Protein AF-A0A5S3QLR2-F1 (afdb_monomer_lite)

Foldseek 3Di:
DVVVVVVVVVVVVVVVVVVVVVCVVPVPPPVDPPDPCNLLVVLLSLLVVLLVCVVVVHQCVVSLVVLVVCLVVCPSPDPVSNVSSVVLNVLSVCVNVVVDDSVRSNVVSVVSNVVSVVVVVVVCVVVVVVVVVVPPDPDDDD

Structure (mmCIF, N/CA/C/O backbone):
data_AF-A0A5S3QLR2-F1
#
_entry.id   AF-A0A5S3QLR2-F1
#
loop_
_atom_site.group_PDB
_atom_site.id
_atom_site.type_symbol
_atom_site.label_atom_id
_atom_site.label_alt_id
_atom_site.label_comp_id
_atom_site.label_asym_id
_atom_site.label_entity_id
_atom_site.label_seq_id
_atom_site.pdbx_PDB_ins_code
_atom_site.Cartn_x
_atom_site.Cartn_y
_atom_site.Cartn_z
_atom_site.occupancy
_atom_site.B_iso_or_equiv
_atom_site.auth_seq_id
_atom_site.auth_comp_id
_atom_site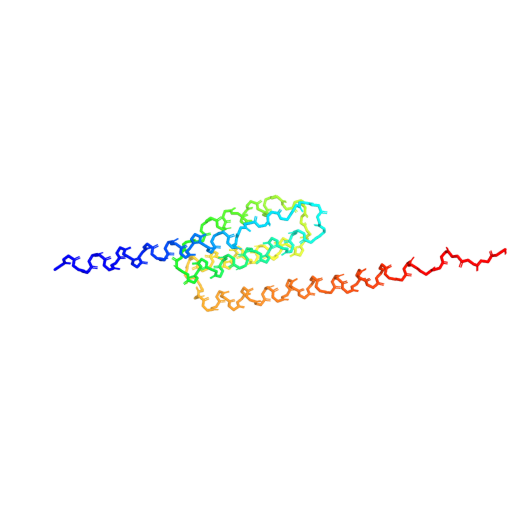.auth_asym_id
_atom_site.auth_atom_id
_atom_site.pdbx_PDB_model_num
ATOM 1 N N . MET A 1 1 ? -29.545 -16.093 28.959 1.00 50.66 1 MET A N 1
ATOM 2 C CA . MET A 1 1 ? -28.225 -15.445 28.773 1.00 50.66 1 MET A CA 1
ATOM 3 C C . MET A 1 1 ? -27.197 -16.318 28.044 1.00 50.66 1 MET A C 1
ATOM 5 O O . MET A 1 1 ? -26.529 -15.785 27.174 1.00 50.66 1 MET A O 1
ATOM 9 N N . LEU A 1 2 ? -27.106 -17.638 28.284 1.00 47.84 2 LEU A N 1
ATOM 10 C CA . LEU A 1 2 ? -26.111 -18.512 27.620 1.00 47.84 2 LEU A CA 1
ATOM 11 C C . LEU A 1 2 ? -26.167 -18.552 26.075 1.00 47.84 2 LEU A C 1
ATOM 13 O O . LEU A 1 2 ? -25.127 -18.635 25.433 1.00 47.84 2 LEU A O 1
ATOM 17 N N . LYS A 1 3 ? -27.359 -18.467 25.462 1.00 47.03 3 LYS A N 1
ATOM 18 C CA . LYS A 1 3 ? -27.514 -18.563 23.994 1.00 47.03 3 LYS A CA 1
ATOM 19 C C . LYS A 1 3 ? -26.812 -17.434 23.220 1.00 47.03 3 LYS A C 1
ATOM 21 O O . LYS A 1 3 ? -26.350 -17.672 22.115 1.00 47.03 3 LYS A O 1
ATOM 26 N N . GLY A 1 4 ? -26.698 -16.235 23.800 1.00 47.72 4 GLY A N 1
ATOM 27 C CA . GLY A 1 4 ? -26.044 -15.094 23.141 1.00 47.72 4 GLY A CA 1
ATOM 28 C C . GLY A 1 4 ? -24.520 -15.219 23.095 1.00 47.72 4 GLY A C 1
ATOM 29 O O . GLY A 1 4 ? -23.901 -14.873 22.095 1.00 47.72 4 GLY A O 1
ATOM 30 N N . ILE A 1 5 ? -23.923 -15.788 24.145 1.00 56.22 5 ILE A N 1
ATOM 31 C CA . ILE A 1 5 ? -22.470 -15.987 24.245 1.00 56.22 5 ILE A CA 1
ATOM 32 C C . ILE A 1 5 ? -22.009 -17.035 23.225 1.00 56.22 5 ILE A C 1
ATOM 34 O O . ILE A 1 5 ? -21.009 -16.838 22.541 1.00 56.22 5 ILE A O 1
ATOM 38 N N . VAL A 1 6 ? -22.783 -18.112 23.058 1.00 57.34 6 VAL A N 1
ATOM 39 C CA . VAL A 1 6 ? -22.492 -19.167 22.076 1.00 57.34 6 VAL A CA 1
ATOM 40 C C . VAL A 1 6 ? -22.540 -18.628 20.642 1.00 57.34 6 VAL A C 1
ATOM 42 O O . VAL A 1 6 ? -21.657 -18.955 19.855 1.00 57.34 6 VAL A O 1
ATOM 45 N N . SER A 1 7 ? -23.492 -17.747 20.312 1.00 55.50 7 SER A N 1
ATOM 46 C CA . SER A 1 7 ? -23.567 -17.121 18.981 1.00 55.50 7 SER A CA 1
ATOM 47 C C . SER A 1 7 ? -22.402 -16.172 18.688 1.00 55.50 7 SER A C 1
ATOM 49 O O . SER A 1 7 ? -21.911 -16.157 17.562 1.00 55.50 7 SER A O 1
ATOM 51 N N . ILE A 1 8 ? -21.926 -15.413 19.681 1.00 58.22 8 ILE A N 1
ATOM 52 C CA . ILE A 1 8 ? -20.769 -14.515 19.517 1.00 58.22 8 ILE A CA 1
ATOM 53 C C . ILE A 1 8 ? -19.489 -15.328 19.308 1.00 58.22 8 ILE A C 1
ATOM 55 O O . ILE A 1 8 ? -18.714 -15.026 18.404 1.00 58.22 8 ILE A O 1
ATOM 59 N N . ILE A 1 9 ? -19.292 -16.393 20.092 1.00 56.19 9 ILE A N 1
ATOM 60 C CA . ILE A 1 9 ? -18.133 -17.285 19.953 1.00 56.19 9 ILE A CA 1
ATOM 61 C C . ILE A 1 9 ? -18.162 -17.989 18.593 1.00 56.19 9 ILE A C 1
ATOM 63 O O . ILE A 1 9 ? -17.141 -18.029 17.912 1.00 56.19 9 ILE A O 1
ATOM 67 N N . LEU A 1 10 ? -19.327 -18.483 18.158 1.00 53.81 10 LEU A N 1
ATOM 68 C CA . LEU A 1 10 ? -19.488 -19.086 16.833 1.00 53.81 10 LEU A CA 1
ATOM 69 C C . LEU A 1 10 ? -19.149 -18.096 15.720 1.00 53.81 10 LEU A C 1
ATOM 71 O O . LEU A 1 10 ? -18.353 -18.455 14.859 1.00 53.81 10 LEU A O 1
ATOM 75 N N . PHE A 1 11 ? -19.658 -16.859 15.781 1.00 56.81 11 PHE A N 1
ATOM 76 C CA . PHE A 1 11 ? -19.359 -15.811 14.801 1.00 56.81 11 PHE A CA 1
ATOM 77 C C . PHE A 1 11 ? -17.857 -15.493 14.733 1.00 56.81 11 PHE A C 1
ATOM 79 O O . PHE A 1 11 ? -17.289 -15.400 13.640 1.00 56.81 11 PHE A O 1
ATOM 86 N N . TYR A 1 12 ? -17.200 -15.404 15.894 1.00 52.53 12 TYR A N 1
ATOM 87 C CA . TYR A 1 12 ? -15.759 -15.165 16.000 1.00 52.53 12 TYR A CA 1
ATOM 88 C C . TYR A 1 12 ? -14.946 -16.334 15.433 1.00 52.53 12 TYR A C 1
ATOM 90 O O . TYR A 1 12 ? -13.973 -16.125 14.709 1.00 52.53 12 TYR A O 1
ATOM 98 N N . CYS A 1 13 ? -15.367 -17.573 15.703 1.00 48.22 13 CYS A N 1
ATOM 99 C CA . CYS A 1 13 ? -14.726 -18.773 15.177 1.00 48.22 13 CYS A CA 1
ATOM 100 C C . CYS A 1 13 ? -14.897 -18.912 13.659 1.00 48.22 13 CYS A C 1
ATOM 102 O O . CYS A 1 13 ? -13.925 -19.266 12.992 1.00 48.22 13 CYS A O 1
ATOM 104 N N . THR A 1 14 ? -16.073 -18.611 13.092 1.00 56.09 14 THR A N 1
ATOM 105 C CA . THR A 1 14 ? -16.269 -18.582 11.628 1.00 56.09 14 THR A CA 1
ATOM 106 C C . THR A 1 14 ? -15.431 -17.495 10.973 1.00 56.09 14 THR A C 1
ATOM 108 O O . THR A 1 14 ? -14.728 -17.789 10.010 1.00 56.09 14 THR A O 1
ATOM 111 N N . SER A 1 15 ? -15.402 -16.294 11.555 1.00 56.34 15 SER A N 1
ATOM 112 C CA . SER A 1 15 ? -14.584 -15.181 11.057 1.00 56.34 15 SER A CA 1
ATOM 113 C C . SER A 1 15 ? -13.092 -15.526 11.088 1.00 56.34 15 SER A C 1
ATOM 115 O O . SER A 1 15 ? -12.380 -15.297 10.118 1.00 56.34 15 SER A O 1
ATOM 117 N N . MET A 1 16 ? -12.607 -16.158 12.164 1.00 53.62 16 MET A N 1
ATOM 118 C CA . MET A 1 16 ? -11.219 -16.630 12.266 1.00 53.62 16 MET A CA 1
ATOM 119 C C . MET A 1 16 ? -10.888 -17.733 11.252 1.00 53.62 16 MET A C 1
ATOM 121 O O . MET A 1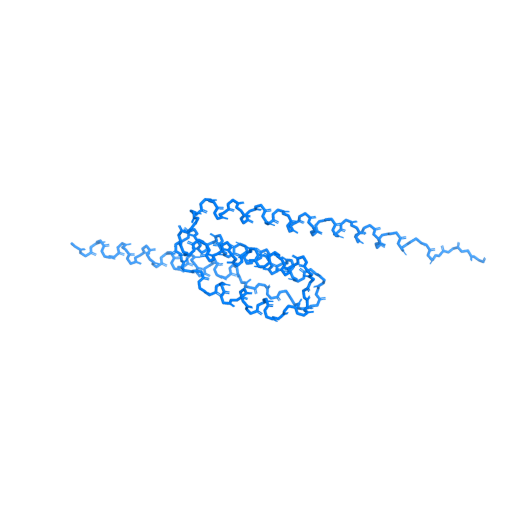 16 ? -9.778 -17.769 10.723 1.00 53.62 16 MET A O 1
ATOM 125 N N . LYS A 1 17 ? -11.837 -18.632 10.961 1.00 52.16 17 LYS A N 1
ATOM 126 C CA . LYS A 1 17 ? -11.656 -19.691 9.958 1.00 52.16 17 LYS A CA 1
ATOM 127 C C . LYS A 1 17 ? -11.586 -19.115 8.546 1.00 52.16 17 LYS A C 1
ATOM 129 O O . LYS A 1 17 ? -10.736 -19.538 7.768 1.00 52.16 17 LYS A O 1
ATOM 134 N N . GLU A 1 18 ? -12.427 -18.131 8.237 1.00 54.50 18 GLU A N 1
ATOM 135 C CA . GLU A 1 18 ? -12.362 -17.380 6.980 1.00 54.50 18 GLU A CA 1
ATOM 136 C C . GLU A 1 18 ? -11.076 -16.562 6.881 1.00 54.50 18 GLU A C 1
ATOM 138 O O . GLU A 1 18 ? -10.426 -16.601 5.844 1.00 54.50 18 GLU A O 1
ATOM 143 N N . ILE A 1 19 ? -10.636 -15.918 7.966 1.00 53.56 19 ILE A N 1
ATOM 144 C CA . ILE A 1 19 ? -9.358 -15.197 8.020 1.00 53.56 19 ILE A CA 1
ATOM 145 C C . ILE A 1 19 ? -8.177 -16.138 7.783 1.00 53.56 19 ILE A C 1
ATOM 147 O O . ILE A 1 19 ? -7.279 -15.770 7.038 1.00 53.56 19 ILE A O 1
ATOM 151 N N . ASN A 1 20 ? -8.159 -17.343 8.357 1.00 49.66 20 ASN A N 1
ATOM 152 C CA . ASN A 1 20 ? -7.088 -18.310 8.089 1.00 49.66 20 ASN A CA 1
ATOM 153 C C . ASN A 1 20 ? -7.121 -18.814 6.641 1.00 49.66 20 ASN A C 1
ATOM 155 O O . ASN A 1 20 ? -6.072 -18.935 6.021 1.00 49.66 20 ASN A O 1
ATOM 159 N N . ASN A 1 21 ? -8.310 -19.010 6.069 1.00 48.91 21 ASN A N 1
ATOM 160 C CA . ASN A 1 21 ? -8.471 -19.386 4.663 1.00 48.91 21 ASN A CA 1
ATOM 161 C C . ASN A 1 21 ? -8.048 -18.239 3.715 1.00 48.91 21 ASN A C 1
ATOM 163 O O . ASN A 1 21 ? -7.441 -18.463 2.672 1.00 48.91 21 ASN A O 1
ATOM 167 N N . ILE A 1 22 ? -8.285 -16.984 4.109 1.00 50.44 22 ILE A N 1
ATOM 168 C CA . ILE A 1 22 ? -7.785 -15.780 3.433 1.00 50.44 22 ILE A CA 1
ATOM 169 C C . ILE A 1 22 ? -6.265 -15.676 3.603 1.00 50.44 22 ILE A C 1
ATOM 171 O O . ILE A 1 22 ? -5.570 -15.425 2.630 1.00 50.44 22 ILE A O 1
ATOM 175 N N . ARG A 1 23 ? -5.716 -15.938 4.790 1.00 41.84 23 ARG A N 1
ATOM 176 C CA . ARG A 1 23 ? -4.269 -15.921 5.058 1.00 41.84 23 ARG A CA 1
ATOM 177 C C . ARG A 1 23 ? -3.520 -16.987 4.254 1.00 41.84 23 ARG A C 1
ATOM 179 O O . ARG A 1 23 ? -2.404 -16.731 3.819 1.00 41.84 23 ARG A O 1
ATOM 186 N N . GLU A 1 24 ? -4.142 -18.142 4.018 1.00 43.91 24 GLU A N 1
ATOM 187 C CA . GLU A 1 24 ? -3.629 -19.182 3.116 1.00 43.91 24 GLU A CA 1
ATOM 188 C C . GLU A 1 24 ? -3.794 -18.816 1.632 1.00 43.91 24 GLU A C 1
ATOM 190 O O . GLU A 1 24 ? -2.943 -19.170 0.821 1.00 43.91 24 GLU A O 1
ATOM 195 N N . ARG A 1 25 ? -4.829 -18.052 1.253 1.00 41.69 25 ARG A N 1
ATOM 196 C CA . ARG A 1 25 ? -4.994 -17.533 -0.122 1.00 41.69 25 ARG A CA 1
ATOM 197 C C . ARG A 1 25 ? -4.094 -16.340 -0.447 1.00 41.69 25 ARG A C 1
ATOM 199 O O . ARG A 1 25 ? -3.688 -16.186 -1.592 1.00 41.69 25 ARG A O 1
ATOM 206 N N . TYR A 1 26 ? -3.761 -15.528 0.550 1.00 43.09 26 TYR A N 1
ATOM 207 C CA . TYR A 1 26 ? -2.768 -14.454 0.488 1.00 43.09 26 TYR A CA 1
ATOM 208 C C . TYR A 1 26 ? -1.441 -14.916 1.092 1.00 43.09 26 TYR A C 1
ATOM 210 O O . TYR A 1 26 ? -0.729 -14.117 1.708 1.00 43.09 26 TYR A O 1
ATOM 218 N N . LEU A 1 27 ? -1.115 -16.207 0.921 1.00 40.41 27 LEU A N 1
ATOM 219 C CA . LEU A 1 27 ? 0.222 -16.727 1.158 1.00 40.41 27 LEU A CA 1
ATOM 220 C C . LEU A 1 27 ? 1.186 -15.750 0.499 1.00 40.41 27 LEU A C 1
ATOM 222 O O . LEU A 1 27 ? 1.113 -15.522 -0.708 1.00 40.41 27 LEU A O 1
ATOM 226 N N . PHE A 1 28 ? 2.003 -15.111 1.331 1.00 44.72 28 PHE A N 1
ATOM 227 C CA . PHE A 1 28 ? 2.982 -14.120 0.934 1.00 44.72 28 PHE A CA 1
ATOM 228 C C . PHE A 1 28 ? 3.817 -14.753 -0.175 1.00 44.72 28 PHE A C 1
ATOM 230 O O . PHE A 1 28 ? 4.679 -15.589 0.103 1.00 44.72 28 PHE A O 1
ATOM 237 N N . VAL A 1 29 ? 3.512 -14.437 -1.437 1.00 43.38 29 VAL A N 1
ATOM 238 C CA . VAL A 1 29 ? 4.313 -14.946 -2.538 1.00 43.38 29 VAL A CA 1
ATOM 239 C C . VAL A 1 29 ? 5.591 -14.138 -2.457 1.00 43.38 29 VAL A C 1
ATOM 241 O O . VAL A 1 29 ? 5.690 -13.021 -2.963 1.00 43.38 29 VAL A O 1
ATOM 244 N N . PHE A 1 30 ? 6.557 -14.695 -1.735 1.00 42.84 30 PHE A N 1
ATOM 245 C CA . PHE A 1 30 ? 7.957 -14.347 -1.846 1.00 42.84 30 PHE A CA 1
ATOM 246 C C . PHE A 1 30 ? 8.356 -14.733 -3.273 1.00 42.84 30 PHE A C 1
ATOM 248 O O . PHE A 1 30 ? 8.921 -15.7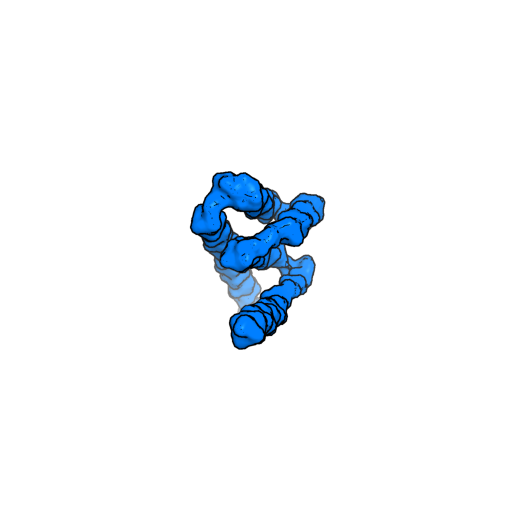96 -3.523 1.00 42.84 30 PHE A O 1
ATOM 255 N N . LEU A 1 31 ? 7.950 -13.911 -4.244 1.00 37.00 31 LEU A N 1
ATOM 256 C CA . LEU A 1 31 ? 8.448 -14.015 -5.600 1.00 37.00 31 LEU A CA 1
ATOM 257 C C . LEU A 1 31 ? 9.923 -13.684 -5.479 1.00 37.00 31 LEU A C 1
ATOM 259 O O . LEU A 1 31 ? 10.306 -12.574 -5.110 1.00 37.00 31 LEU A O 1
ATOM 263 N N . SER A 1 32 ? 10.706 -14.740 -5.651 1.00 37.59 32 SER A N 1
ATOM 264 C CA . SER A 1 32 ? 12.148 -14.777 -5.546 1.00 37.59 32 SER A CA 1
ATOM 265 C C . SER A 1 32 ? 12.783 -13.503 -6.106 1.00 37.59 32 SER A C 1
ATOM 267 O O . SER A 1 32 ? 12.385 -12.985 -7.153 1.00 37.59 32 SER A O 1
ATOM 269 N N . TYR A 1 33 ? 13.825 -13.041 -5.413 1.00 42.50 33 TYR A N 1
ATOM 270 C CA . TYR A 1 33 ? 14.710 -11.915 -5.744 1.00 42.50 33 TYR A CA 1
ATOM 271 C C . TYR A 1 33 ? 15.318 -11.941 -7.171 1.00 42.50 33 TYR A C 1
ATOM 273 O O . TYR A 1 33 ? 16.141 -11.097 -7.505 1.00 42.50 33 TYR A O 1
ATOM 281 N N . ALA A 1 34 ? 14.942 -12.895 -8.027 1.00 40.50 34 ALA A N 1
ATOM 282 C CA . ALA A 1 34 ? 15.527 -13.140 -9.338 1.00 40.50 34 ALA A CA 1
ATOM 283 C C . ALA A 1 34 ? 14.764 -12.502 -10.517 1.00 40.50 34 ALA A C 1
ATOM 285 O O . ALA A 1 34 ? 15.270 -12.527 -11.637 1.00 40.50 34 ALA A O 1
ATOM 286 N N . SER A 1 35 ? 13.566 -11.932 -10.318 1.00 50.12 35 SER A N 1
ATOM 287 C CA . SER A 1 35 ? 12.800 -11.322 -11.420 1.00 50.12 35 SER A CA 1
ATOM 288 C C . SER A 1 35 ? 12.862 -9.792 -11.397 1.00 50.12 35 SER A C 1
ATOM 290 O O . SER A 1 35 ? 12.666 -9.168 -10.356 1.00 50.12 35 SER A O 1
ATOM 292 N N . LYS A 1 36 ? 13.065 -9.167 -12.568 1.00 51.34 36 LYS A N 1
ATOM 293 C CA . LYS A 1 36 ? 13.060 -7.697 -12.753 1.00 51.34 36 LYS A CA 1
ATOM 294 C C . LYS A 1 36 ? 11.772 -7.009 -12.250 1.00 51.34 36 LYS A C 1
ATOM 296 O O . LYS A 1 36 ? 11.783 -5.802 -12.041 1.00 51.34 36 LYS A O 1
ATOM 301 N N . ASN A 1 37 ? 10.695 -7.769 -12.022 1.00 58.19 37 ASN A N 1
ATOM 302 C CA . ASN A 1 37 ? 9.388 -7.282 -11.570 1.00 58.19 37 ASN A CA 1
ATOM 303 C C . ASN A 1 37 ? 9.112 -7.513 -10.070 1.00 58.19 37 ASN A C 1
ATOM 305 O O . ASN A 1 37 ? 8.052 -7.111 -9.586 1.00 58.19 37 ASN A O 1
ATOM 309 N N . ALA A 1 38 ? 10.035 -8.127 -9.318 1.00 70.50 38 ALA A N 1
ATOM 310 C CA . ALA A 1 38 ? 9.845 -8.409 -7.891 1.00 70.50 38 ALA A CA 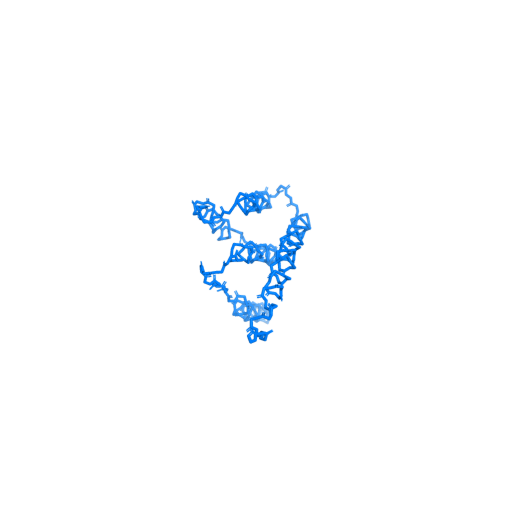1
ATOM 311 C C . ALA A 1 38 ? 9.482 -7.159 -7.049 1.00 70.50 38 ALA A C 1
ATOM 313 O O . ALA A 1 38 ? 8.572 -7.264 -6.222 1.00 70.50 38 ALA A O 1
ATOM 314 N N . PRO A 1 39 ? 10.068 -5.964 -7.286 1.00 75.44 39 PRO A N 1
ATOM 315 C CA . PRO A 1 39 ? 9.681 -4.744 -6.572 1.00 75.44 39 PRO A CA 1
ATOM 316 C C . PRO A 1 39 ? 8.232 -4.301 -6.812 1.00 75.44 39 PRO A C 1
ATOM 318 O O . PRO A 1 39 ? 7.524 -3.949 -5.870 1.00 75.44 39 PRO A O 1
ATOM 321 N N . LEU A 1 40 ? 7.756 -4.351 -8.062 1.00 79.56 40 LEU A N 1
ATOM 322 C CA . LEU A 1 40 ? 6.391 -3.940 -8.413 1.00 79.56 40 LEU A CA 1
ATOM 323 C C . LEU A 1 40 ? 5.359 -4.863 -7.762 1.00 79.56 40 LEU A C 1
ATOM 325 O O . LEU A 1 40 ? 4.371 -4.395 -7.199 1.00 79.56 40 LEU A O 1
ATOM 329 N N . LEU A 1 41 ? 5.626 -6.168 -7.775 1.00 80.62 41 LEU A N 1
ATOM 330 C CA . LEU A 1 41 ? 4.785 -7.177 -7.133 1.00 80.62 41 LEU A CA 1
ATOM 331 C C . LEU A 1 41 ? 4.722 -6.991 -5.613 1.00 80.62 41 LEU A C 1
ATOM 333 O O . LEU A 1 41 ? 3.651 -7.125 -5.013 1.00 80.62 41 LEU A O 1
ATOM 337 N N . GLN A 1 42 ? 5.845 -6.633 -4.984 1.00 81.62 42 GLN A N 1
ATOM 338 C CA . GLN A 1 42 ? 5.868 -6.292 -3.561 1.00 81.62 42 GLN A CA 1
ATOM 339 C C . GLN A 1 42 ? 5.037 -5.038 -3.271 1.00 81.62 42 GLN A C 1
ATOM 341 O O . GLN A 1 42 ? 4.215 -5.063 -2.355 1.00 81.62 42 GLN A O 1
ATOM 346 N N . ILE A 1 43 ? 5.169 -3.979 -4.078 1.00 87.00 43 ILE A N 1
ATOM 347 C CA . ILE A 1 43 ? 4.368 -2.751 -3.945 1.00 87.00 43 ILE A CA 1
ATOM 348 C C . ILE A 1 43 ? 2.868 -3.058 -4.078 1.00 87.00 43 ILE A C 1
ATOM 350 O O . ILE A 1 43 ? 2.077 -2.649 -3.225 1.00 87.00 43 ILE A O 1
ATOM 354 N N . GLN A 1 44 ? 2.467 -3.821 -5.099 1.00 86.94 44 GLN A N 1
ATOM 355 C CA . GLN A 1 44 ? 1.073 -4.243 -5.287 1.00 86.94 44 GLN A CA 1
ATOM 356 C C . GLN A 1 44 ? 0.552 -5.038 -4.084 1.00 86.94 44 GLN A C 1
ATOM 358 O O . GLN A 1 44 ? -0.569 -4.812 -3.623 1.00 86.94 44 GLN A O 1
ATOM 363 N N . SER A 1 45 ? 1.365 -5.957 -3.562 1.00 85.81 45 SER A N 1
ATOM 364 C CA . SER A 1 45 ? 1.008 -6.776 -2.400 1.00 85.81 45 SER A CA 1
ATOM 365 C C . SER A 1 45 ? 0.809 -5.920 -1.149 1.00 85.81 45 SER A C 1
ATOM 367 O O . SER A 1 45 ? -0.173 -6.115 -0.434 1.00 85.81 45 SER A O 1
ATOM 369 N N . MET A 1 46 ? 1.675 -4.926 -0.917 1.00 89.81 46 MET A N 1
ATOM 370 C CA . MET A 1 46 ? 1.531 -3.981 0.198 1.00 89.81 46 MET A CA 1
ATOM 371 C C . MET A 1 46 ? 0.230 -3.191 0.099 1.00 89.81 46 MET A C 1
ATOM 373 O O . MET A 1 46 ? -0.537 -3.158 1.060 1.00 89.81 46 MET A O 1
ATOM 377 N N . ILE A 1 47 ? -0.070 -2.627 -1.074 1.00 90.88 47 ILE A N 1
ATOM 378 C CA . ILE A 1 47 ? -1.319 -1.889 -1.304 1.00 90.88 47 ILE A CA 1
ATOM 379 C C . ILE A 1 47 ? -2.539 -2.766 -0.978 1.00 90.88 47 ILE A C 1
ATOM 381 O O . ILE A 1 47 ? -3.440 -2.341 -0.249 1.00 90.88 47 ILE A O 1
ATOM 385 N N . LYS A 1 48 ? -2.556 -4.009 -1.475 1.00 89.88 48 LYS A N 1
ATOM 386 C CA . LYS A 1 48 ? -3.655 -4.958 -1.239 1.00 89.88 48 LYS A CA 1
ATOM 387 C C . LYS A 1 48 ? -3.800 -5.316 0.244 1.00 89.88 48 LYS A C 1
ATOM 389 O O . LYS A 1 48 ? -4.924 -5.346 0.745 1.00 89.88 48 LYS A O 1
ATOM 394 N N . MET A 1 49 ? -2.695 -5.526 0.963 1.00 89.12 49 MET A N 1
ATOM 395 C CA . MET A 1 49 ? -2.731 -5.797 2.406 1.00 89.12 49 MET A CA 1
ATOM 396 C C . MET A 1 49 ? -3.261 -4.611 3.210 1.00 89.12 49 MET A C 1
ATOM 398 O O . MET A 1 49 ? -4.095 -4.812 4.090 1.00 89.12 49 MET A O 1
ATOM 402 N N . ILE A 1 50 ? -2.841 -3.383 2.888 1.00 92.12 50 ILE A N 1
ATOM 403 C CA . ILE A 1 50 ? -3.324 -2.179 3.580 1.00 92.12 50 ILE A CA 1
ATOM 404 C C . ILE A 1 50 ? -4.834 -2.047 3.408 1.00 92.12 50 ILE A C 1
ATOM 406 O O . ILE A 1 50 ? -5.553 -1.851 4.389 1.00 92.12 50 ILE A O 1
ATOM 410 N N . LYS A 1 51 ? -5.339 -2.206 2.177 1.00 91.25 51 LYS A N 1
ATOM 411 C CA . LYS A 1 51 ? -6.785 -2.189 1.911 1.00 91.25 51 LYS A CA 1
ATOM 412 C C . LYS A 1 51 ? -7.515 -3.259 2.717 1.00 91.25 51 LYS A C 1
ATOM 414 O O . LYS A 1 51 ? -8.545 -2.967 3.317 1.00 91.25 51 LYS A O 1
ATOM 419 N N . LEU A 1 52 ? -6.974 -4.476 2.768 1.00 90.50 52 LEU A N 1
ATOM 420 C CA . LEU A 1 52 ? -7.563 -5.570 3.533 1.00 90.50 52 LEU A CA 1
ATOM 421 C C . LEU A 1 52 ? -7.631 -5.230 5.027 1.00 90.50 52 LEU A C 1
ATOM 423 O O . LEU A 1 52 ? -8.710 -5.236 5.608 1.00 90.50 52 LEU A O 1
ATOM 427 N N . TYR A 1 53 ? -6.498 -4.906 5.647 1.00 89.69 53 TYR A N 1
ATOM 428 C CA . TYR A 1 53 ? -6.429 -4.669 7.089 1.00 89.69 53 TYR A CA 1
ATOM 429 C C . TYR A 1 53 ? -7.281 -3.468 7.505 1.00 89.69 53 TYR A C 1
ATOM 431 O O . TYR A 1 53 ? -8.060 -3.578 8.452 1.00 89.69 53 TYR A O 1
ATOM 439 N N . SER A 1 54 ? -7.210 -2.368 6.750 1.00 90.69 54 SER A N 1
ATOM 440 C CA . SER A 1 54 ? -8.026 -1.176 7.011 1.00 90.69 54 SER A CA 1
ATOM 441 C C . SER A 1 54 ? -9.529 -1.456 6.885 1.00 90.69 54 SER A C 1
ATOM 443 O O . SER A 1 54 ? -10.289 -1.000 7.734 1.00 90.69 54 SER A O 1
ATOM 445 N N . SER A 1 55 ? -9.963 -2.283 5.922 1.00 89.38 55 SER A N 1
ATOM 446 C CA . SER A 1 55 ? -11.375 -2.702 5.791 1.00 89.38 55 SER A CA 1
ATOM 447 C C . SER A 1 55 ? -11.895 -3.448 7.019 1.00 89.38 55 SER A C 1
ATOM 449 O O . SER A 1 55 ? -13.069 -3.342 7.363 1.00 89.38 55 SER A O 1
ATOM 451 N N . TYR A 1 56 ? -11.026 -4.219 7.675 1.00 89.38 56 TYR A N 1
ATOM 452 C CA . TYR A 1 56 ? -11.361 -4.982 8.878 1.00 89.38 56 TYR A CA 1
ATOM 453 C C . TYR A 1 56 ? -11.054 -4.224 10.177 1.00 89.38 56 TYR A C 1
ATOM 455 O O . TYR A 1 56 ? -11.139 -4.818 11.253 1.00 89.38 56 TYR A O 1
ATOM 463 N N . GLY A 1 57 ? -10.677 -2.943 10.098 1.00 85.31 57 GLY A N 1
ATOM 464 C CA . GLY A 1 57 ? -10.327 -2.133 11.267 1.00 85.31 57 GLY A CA 1
ATOM 465 C C . GLY A 1 57 ? -9.114 -2.662 12.037 1.00 85.31 57 GLY A C 1
ATOM 466 O O . GLY A 1 57 ? -9.015 -2.451 13.244 1.00 85.31 57 GLY A O 1
ATOM 467 N N . LYS A 1 58 ? -8.216 -3.395 11.368 1.00 85.94 58 LYS A N 1
ATOM 468 C CA . LYS A 1 58 ? -6.980 -3.883 11.981 1.00 85.94 58 LYS A CA 1
ATOM 469 C C . LYS A 1 58 ? -5.904 -2.793 11.974 1.00 85.94 58 LYS A C 1
ATOM 471 O O . LYS A 1 58 ? -5.837 -2.038 11.001 1.00 85.94 58 LYS A O 1
ATOM 476 N N . PRO A 1 59 ? -5.054 -2.742 13.016 1.00 85.56 59 PRO A N 1
ATOM 477 C CA . PRO A 1 59 ? -3.888 -1.864 13.026 1.00 85.56 59 PRO A CA 1
ATOM 478 C C . PRO A 1 59 ? -2.953 -2.212 11.863 1.00 85.56 59 PRO A C 1
ATOM 480 O O . PRO A 1 59 ? -2.874 -3.378 11.458 1.00 85.56 59 PRO A O 1
ATOM 483 N N . LEU A 1 60 ? -2.280 -1.205 11.305 1.00 88.75 60 LEU A N 1
ATOM 484 C CA . LEU A 1 60 ? -1.384 -1.360 10.158 1.00 88.75 60 LEU A CA 1
ATOM 485 C C . LEU A 1 60 ? 0.092 -1.387 10.584 1.00 88.75 60 LEU A C 1
ATOM 487 O O . LEU A 1 60 ? 0.943 -1.504 9.707 1.00 88.75 60 LEU A O 1
ATOM 491 N N . ASP A 1 61 ? 0.381 -1.382 11.890 1.00 86.19 61 ASP A N 1
ATOM 492 C CA . ASP A 1 61 ? 1.721 -1.447 12.497 1.00 86.19 61 ASP A CA 1
ATOM 493 C C . ASP A 1 61 ? 2.657 -2.448 11.790 1.00 86.19 61 ASP A C 1
ATOM 495 O O . ASP A 1 61 ? 3.713 -2.075 11.285 1.00 86.19 61 ASP A O 1
ATOM 499 N N . GLU A 1 62 ? 2.230 -3.711 11.644 1.00 81.81 62 GLU A N 1
ATOM 500 C CA . G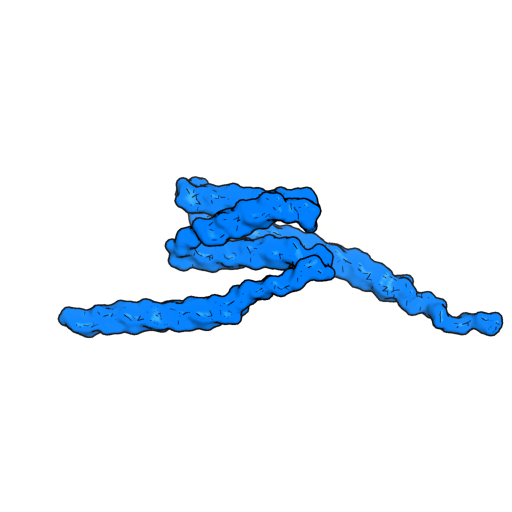LU A 1 62 ? 3.025 -4.772 10.998 1.00 81.81 62 GLU A CA 1
ATOM 501 C C . GLU A 1 62 ? 3.365 -4.462 9.528 1.00 81.81 62 GLU A C 1
ATOM 503 O O . GLU A 1 62 ? 4.398 -4.888 9.002 1.00 81.81 62 GLU A O 1
ATOM 508 N N . ILE A 1 63 ? 2.479 -3.744 8.835 1.00 86.62 63 ILE A N 1
ATOM 509 C CA . ILE A 1 63 ? 2.675 -3.342 7.441 1.00 86.62 63 ILE A CA 1
ATOM 510 C C . ILE A 1 63 ? 3.616 -2.137 7.382 1.00 86.62 63 ILE A C 1
ATOM 512 O O . ILE A 1 63 ? 4.496 -2.097 6.521 1.00 86.62 63 ILE A O 1
ATOM 516 N N . THR A 1 64 ? 3.454 -1.183 8.297 1.00 85.94 64 THR A N 1
ATOM 517 C CA . THR A 1 64 ? 4.306 0.001 8.431 1.00 85.94 64 THR A CA 1
ATOM 518 C C . THR A 1 64 ? 5.753 -0.393 8.731 1.00 85.94 64 THR A C 1
ATOM 520 O O . THR A 1 64 ? 6.662 0.061 8.033 1.00 85.94 64 THR A O 1
ATOM 523 N N . ASP A 1 65 ? 5.981 -1.314 9.669 1.00 84.94 65 ASP A N 1
ATOM 524 C CA . ASP A 1 65 ? 7.318 -1.841 9.977 1.00 84.94 65 ASP A CA 1
ATOM 525 C C . ASP A 1 65 ? 7.966 -2.483 8.748 1.00 84.94 65 ASP A C 1
ATOM 527 O O . ASP A 1 65 ? 9.129 -2.235 8.421 1.00 84.94 65 ASP A O 1
ATOM 531 N N . LYS A 1 66 ? 7.187 -3.264 7.999 1.00 83.25 66 LYS A N 1
ATOM 532 C CA . LYS A 1 66 ? 7.672 -3.926 6.789 1.00 83.25 66 LYS A CA 1
ATOM 533 C C . LYS A 1 66 ? 7.966 -2.947 5.651 1.00 83.25 66 LYS A C 1
ATOM 535 O O . LYS A 1 66 ? 8.919 -3.157 4.902 1.00 83.25 66 LYS A O 1
ATOM 540 N N . LEU A 1 67 ? 7.178 -1.880 5.521 1.00 85.88 67 LEU A N 1
ATOM 541 C CA . LEU A 1 67 ? 7.449 -0.786 4.585 1.00 85.88 67 LEU A CA 1
ATOM 542 C C . LEU A 1 67 ? 8.745 -0.056 4.942 1.00 85.88 67 LEU A C 1
ATOM 544 O O . LEU A 1 67 ? 9.523 0.253 4.041 1.00 85.88 67 LEU A O 1
ATOM 548 N N . ASN A 1 68 ? 8.991 0.188 6.229 1.00 85.19 68 ASN A N 1
ATOM 549 C CA . ASN A 1 68 ? 10.216 0.835 6.691 1.00 85.19 68 ASN A CA 1
ATOM 550 C C . ASN A 1 68 ? 11.450 -0.023 6.378 1.00 85.19 68 ASN A C 1
ATOM 552 O O . ASN A 1 68 ? 12.388 0.488 5.773 1.00 85.19 68 ASN A O 1
ATOM 556 N N . LEU A 1 69 ? 11.403 -1.331 6.654 1.00 84.75 69 LEU A N 1
ATOM 557 C CA . LEU A 1 69 ? 12.489 -2.258 6.302 1.00 84.75 69 LEU A CA 1
ATOM 558 C C . LEU A 1 69 ? 12.793 -2.261 4.793 1.00 84.75 69 LEU A C 1
ATOM 560 O O . LEU A 1 69 ? 13.949 -2.208 4.389 1.00 84.75 69 LEU A O 1
ATOM 564 N N . LEU A 1 70 ? 11.764 -2.256 3.938 1.00 82.38 70 LEU A N 1
ATOM 565 C CA . LEU A 1 70 ? 11.952 -2.187 2.481 1.00 82.38 70 LEU A CA 1
ATOM 566 C C . LEU A 1 70 ? 12.561 -0.857 2.010 1.00 82.38 70 LEU A C 1
ATOM 568 O O . LEU A 1 70 ? 13.273 -0.825 1.005 1.00 82.38 70 LEU A O 1
ATOM 572 N N . LEU A 1 71 ? 12.258 0.245 2.698 1.00 81.38 71 LEU A N 1
ATOM 573 C CA . LEU A 1 71 ? 12.845 1.555 2.413 1.00 81.38 71 LEU A CA 1
ATOM 574 C C . LEU A 1 71 ? 14.305 1.642 2.884 1.00 81.38 71 LEU A C 1
ATOM 576 O O . LEU A 1 71 ? 15.112 2.304 2.227 1.00 81.38 71 LEU A O 1
ATOM 580 N N . GLU A 1 72 ? 14.653 0.963 3.975 1.00 80.19 72 GLU A N 1
ATOM 581 C CA . GLU A 1 72 ? 16.034 0.823 4.449 1.00 80.19 72 GLU A CA 1
ATOM 582 C C . GLU A 1 72 ? 16.867 -0.036 3.483 1.00 80.19 72 GLU A C 1
ATOM 584 O O . GLU A 1 72 ? 17.954 0.377 3.074 1.00 80.19 72 GLU A O 1
ATOM 589 N N . ASP A 1 73 ? 16.304 -1.139 2.979 1.00 74.38 73 ASP A N 1
ATOM 590 C CA . ASP A 1 73 ? 16.927 -2.036 1.989 1.00 74.38 73 ASP A CA 1
ATOM 591 C C . ASP A 1 73 ? 16.820 -1.529 0.529 1.00 74.38 73 ASP A C 1
ATOM 593 O O . ASP A 1 73 ? 16.853 -2.293 -0.442 1.00 74.38 73 ASP A O 1
ATOM 597 N N . SER A 1 74 ? 16.728 -0.211 0.337 1.00 65.25 74 SER A N 1
ATOM 598 C CA . SER A 1 74 ? 16.438 0.430 -0.957 1.00 65.25 74 SER A CA 1
ATOM 599 C C . SER A 1 74 ? 17.508 0.279 -2.045 1.00 65.25 74 SER A C 1
ATOM 601 O O . SER A 1 74 ? 17.268 0.679 -3.185 1.00 65.25 74 SER A O 1
ATOM 603 N N . TYR A 1 75 ? 18.665 -0.325 -1.758 1.00 62.66 75 TYR A N 1
ATOM 604 C CA . TYR A 1 75 ? 19.758 -0.477 -2.730 1.00 62.66 75 TYR A CA 1
ATOM 605 C C . TYR A 1 75 ? 19.374 -1.312 -3.966 1.00 62.66 75 TYR A C 1
ATOM 607 O O . TYR A 1 75 ? 19.993 -1.165 -5.020 1.00 62.66 75 TYR A O 1
ATOM 615 N N . MET A 1 76 ? 18.350 -2.167 -3.858 1.00 66.88 76 MET A N 1
ATOM 616 C CA . MET A 1 76 ? 17.814 -2.958 -4.976 1.00 66.88 76 MET A CA 1
ATOM 617 C C . MET A 1 76 ? 16.633 -2.293 -5.701 1.00 66.88 76 MET A C 1
ATOM 619 O O . MET A 1 76 ? 16.126 -2.839 -6.683 1.00 66.88 76 MET A O 1
ATOM 623 N N . LEU A 1 77 ? 16.172 -1.132 -5.232 1.00 76.50 77 LEU A N 1
ATOM 624 C CA . LEU A 1 77 ? 14.991 -0.452 -5.750 1.00 76.50 77 LEU A CA 1
ATOM 625 C C . LEU A 1 77 ? 15.387 0.723 -6.641 1.00 76.50 77 LEU A C 1
ATOM 627 O O . LEU A 1 77 ? 16.302 1.490 -6.346 1.00 76.50 77 LEU A O 1
ATOM 631 N N . ASN A 1 78 ? 14.655 0.913 -7.737 1.00 83.25 78 ASN A N 1
ATOM 632 C CA . ASN A 1 78 ? 14.811 2.130 -8.522 1.00 83.25 78 ASN A CA 1
ATOM 633 C C . ASN A 1 78 ? 14.145 3.321 -7.802 1.00 83.25 78 ASN A C 1
ATOM 635 O O . ASN A 1 78 ? 13.287 3.172 -6.930 1.00 83.25 78 ASN A O 1
ATOM 639 N N . LYS A 1 79 ? 14.499 4.541 -8.219 1.00 84.81 79 LYS A N 1
ATOM 640 C CA . LYS A 1 79 ? 13.971 5.783 -7.631 1.00 84.81 79 LYS A CA 1
ATOM 641 C C . LYS A 1 79 ? 12.436 5.857 -7.634 1.00 84.81 79 LYS A C 1
ATOM 643 O O . LYS A 1 79 ? 11.857 6.418 -6.707 1.00 84.81 79 LYS A O 1
ATOM 648 N N . LYS A 1 80 ? 11.779 5.309 -8.661 1.00 85.69 80 LYS A N 1
ATOM 649 C CA . LYS A 1 80 ? 10.315 5.334 -8.802 1.00 85.69 80 LYS A CA 1
ATOM 650 C C . LYS A 1 80 ? 9.650 4.407 -7.778 1.00 85.69 80 LYS A C 1
ATOM 652 O O . LYS A 1 80 ? 8.652 4.787 -7.174 1.00 85.69 80 LYS A O 1
ATOM 657 N N . ASP A 1 81 ? 10.230 3.237 -7.536 1.00 84.69 81 ASP A N 1
ATOM 658 C CA . ASP A 1 81 ? 9.755 2.269 -6.545 1.00 84.69 81 ASP A CA 1
ATOM 659 C C . ASP A 1 81 ? 9.915 2.799 -5.120 1.00 84.69 81 ASP A C 1
ATOM 661 O O . ASP A 1 81 ? 8.966 2.739 -4.339 1.00 84.69 81 ASP A O 1
ATOM 665 N N . ILE A 1 82 ? 11.051 3.436 -4.819 1.00 87.81 82 ILE A N 1
ATOM 666 C CA . ILE A 1 82 ? 11.276 4.105 -3.527 1.00 87.81 82 ILE A CA 1
ATOM 667 C C . ILE A 1 82 ? 10.211 5.185 -3.289 1.00 87.81 82 ILE A C 1
ATOM 669 O O . ILE A 1 82 ? 9.587 5.222 -2.229 1.00 87.81 82 ILE A O 1
ATOM 673 N N . GLN A 1 83 ? 9.940 6.035 -4.285 1.00 89.94 83 GLN A N 1
ATOM 674 C CA . GLN A 1 83 ? 8.918 7.085 -4.174 1.00 89.94 83 GLN A CA 1
ATOM 675 C C . GLN A 1 83 ? 7.507 6.524 -3.952 1.00 89.94 83 GLN A C 1
ATOM 677 O O . GLN A 1 83 ? 6.729 7.089 -3.177 1.00 89.94 83 GLN A O 1
ATOM 682 N N . ARG A 1 84 ? 7.162 5.412 -4.613 1.00 90.69 84 ARG A N 1
ATOM 683 C CA . ARG A 1 84 ? 5.877 4.728 -4.408 1.00 90.69 84 ARG A CA 1
ATOM 684 C C . ARG A 1 84 ? 5.764 4.190 -2.985 1.00 90.69 84 ARG A C 1
ATOM 686 O O . ARG A 1 84 ? 4.767 4.471 -2.327 1.00 90.69 84 ARG A O 1
ATOM 693 N N . LEU A 1 85 ? 6.786 3.490 -2.494 1.00 90.44 85 LEU A N 1
ATOM 694 C CA . LEU A 1 85 ? 6.811 2.957 -1.128 1.00 90.44 85 LEU A CA 1
ATOM 695 C C . LEU A 1 85 ? 6.722 4.068 -0.074 1.00 90.44 85 LEU A C 1
ATOM 697 O O . LEU A 1 85 ? 5.933 3.956 0.861 1.00 90.44 85 LEU A O 1
ATOM 701 N N . GLN A 1 86 ? 7.443 5.178 -0.257 1.00 91.75 86 GLN A N 1
ATOM 702 C CA . GLN A 1 86 ? 7.330 6.353 0.617 1.00 91.75 86 GLN A CA 1
ATOM 703 C C . GLN A 1 86 ? 5.914 6.934 0.612 1.00 91.75 86 GLN A C 1
ATOM 705 O O . GLN A 1 86 ? 5.369 7.258 1.666 1.00 91.75 86 GLN A O 1
ATOM 710 N N . SER A 1 87 ? 5.296 7.041 -0.566 1.00 93.19 87 SER A N 1
ATOM 711 C CA . SER A 1 87 ? 3.929 7.556 -0.692 1.00 93.19 87 SER A CA 1
ATOM 712 C C . SER A 1 87 ? 2.914 6.650 0.007 1.00 93.19 87 SER A C 1
ATOM 714 O O . SER A 1 87 ? 2.002 7.152 0.663 1.00 93.19 87 SER A O 1
ATOM 716 N N . ILE A 1 88 ? 3.092 5.329 -0.093 1.00 93.50 88 ILE A N 1
ATOM 717 C CA . ILE A 1 88 ? 2.284 4.341 0.629 1.00 93.50 88 ILE A CA 1
ATOM 718 C C . ILE A 1 88 ? 2.472 4.513 2.138 1.00 93.50 88 ILE A C 1
ATOM 720 O O . ILE A 1 88 ? 1.482 4.640 2.849 1.00 93.50 88 ILE A O 1
ATOM 724 N N . ASN A 1 89 ? 3.716 4.598 2.618 1.00 92.44 89 ASN A N 1
ATOM 725 C CA . ASN A 1 89 ? 4.017 4.751 4.043 1.00 92.44 89 ASN A CA 1
ATOM 726 C C . ASN A 1 89 ? 3.367 6.014 4.636 1.00 92.44 89 ASN A C 1
ATOM 728 O O . ASN A 1 89 ? 2.675 5.954 5.650 1.00 92.44 89 ASN A O 1
ATOM 732 N N . VAL A 1 90 ? 3.486 7.154 3.945 1.00 93.69 90 VAL A N 1
ATOM 733 C CA . VAL A 1 90 ? 2.845 8.413 4.363 1.00 93.69 90 VAL A CA 1
ATOM 734 C C . VAL A 1 90 ? 1.318 8.293 4.396 1.00 93.69 90 VAL A C 1
ATOM 736 O O . VAL A 1 90 ? 0.678 8.856 5.285 1.00 93.69 90 VAL A O 1
ATOM 739 N N . LEU A 1 91 ? 0.709 7.589 3.436 1.00 94.00 91 LEU A N 1
ATOM 740 C CA . LEU A 1 91 ? -0.740 7.370 3.430 1.00 94.00 91 LEU A CA 1
ATOM 741 C C . LEU A 1 91 ? -1.190 6.488 4.593 1.00 94.00 91 LEU A C 1
ATOM 743 O O . LEU A 1 91 ? -2.154 6.848 5.268 1.00 94.00 91 LEU A O 1
ATOM 747 N N . THR A 1 92 ? -0.482 5.388 4.841 1.00 92.00 92 THR A N 1
ATOM 748 C CA . THR A 1 92 ? -0.734 4.476 5.962 1.00 92.00 92 THR A CA 1
ATOM 749 C C . THR A 1 92 ? -0.662 5.220 7.292 1.00 92.00 92 THR A C 1
ATOM 751 O O . THR A 1 92 ? -1.639 5.235 8.035 1.00 92.00 92 THR A O 1
ATOM 754 N N . GLN A 1 93 ? 0.426 5.956 7.534 1.00 91.88 93 GLN A N 1
ATOM 755 C CA . GLN A 1 93 ? 0.592 6.751 8.754 1.00 91.88 93 GLN A CA 1
ATOM 756 C C . GLN A 1 93 ? -0.487 7.826 8.902 1.00 91.88 93 GLN A C 1
ATOM 758 O O . GLN A 1 93 ? -0.959 8.095 10.005 1.00 91.88 93 GLN A O 1
ATOM 763 N N . ARG A 1 94 ? -0.896 8.477 7.805 1.00 93.19 94 ARG A N 1
ATOM 764 C CA . ARG A 1 94 ? -1.992 9.455 7.855 1.00 93.19 94 ARG A CA 1
ATOM 765 C C . ARG A 1 94 ? -3.316 8.812 8.232 1.00 93.19 94 ARG A C 1
ATOM 767 O O . ARG A 1 94 ? -4.078 9.449 8.948 1.00 93.19 94 ARG A O 1
ATOM 774 N N . TYR A 1 95 ? -3.594 7.604 7.757 1.00 93.00 95 TYR A N 1
ATOM 775 C CA . TYR A 1 95 ? -4.798 6.875 8.143 1.00 93.00 95 TYR A CA 1
ATOM 776 C C . TYR A 1 95 ? -4.759 6.472 9.621 1.00 93.00 95 TYR A C 1
ATOM 778 O O . TYR A 1 95 ? -5.706 6.766 10.343 1.00 93.00 95 TYR A O 1
ATOM 786 N N . GLU A 1 96 ? -3.650 5.901 10.102 1.00 89.94 96 GLU A N 1
ATOM 787 C CA . GLU A 1 96 ? -3.504 5.510 11.516 1.00 89.94 96 GLU A CA 1
ATOM 788 C C . GLU A 1 96 ? -3.613 6.706 12.472 1.00 89.94 96 GLU A C 1
ATOM 790 O O . GLU A 1 96 ? -4.200 6.604 13.547 1.00 89.94 96 GLU A O 1
ATOM 795 N N . ASN A 1 97 ? -3.138 7.877 12.044 1.00 92.38 97 ASN A N 1
ATOM 796 C CA . ASN A 1 97 ? -3.272 9.129 12.790 1.00 92.38 97 ASN A CA 1
ATOM 797 C C . ASN A 1 97 ? -4.620 9.849 12.569 1.00 92.38 97 ASN A C 1
ATOM 799 O O . ASN A 1 97 ? -4.751 11.017 12.935 1.00 92.38 97 ASN A O 1
ATOM 803 N N . ASN A 1 98 ? -5.618 9.196 11.959 1.00 90.00 98 ASN A N 1
ATOM 804 C CA . ASN A 1 98 ? -6.942 9.755 11.638 1.00 90.00 98 ASN A CA 1
ATOM 805 C C . ASN A 1 98 ? -6.916 11.036 10.773 1.00 90.00 98 ASN A C 1
ATOM 807 O O . ASN A 1 98 ? -7.858 11.827 10.776 1.00 90.00 98 ASN A O 1
ATOM 811 N N . GLY A 1 99 ? -5.838 11.265 10.022 1.00 89.50 99 GLY A N 1
ATOM 812 C CA . GLY A 1 99 ? -5.685 12.399 9.107 1.00 89.50 99 GLY A CA 1
ATOM 813 C C . GLY A 1 99 ? -6.359 12.202 7.745 1.00 89.50 99 GLY A C 1
ATOM 814 O O . GLY A 1 99 ? -6.440 13.153 6.966 1.00 89.50 99 GLY A O 1
ATOM 815 N N . ILE A 1 100 ? -6.810 10.983 7.434 1.00 92.81 100 ILE A N 1
ATOM 816 C CA . ILE A 1 100 ? -7.652 10.647 6.279 1.00 92.81 100 ILE A CA 1
ATOM 817 C C . ILE A 1 100 ? -8.659 9.566 6.679 1.00 92.81 100 ILE A C 1
ATOM 819 O O . ILE A 1 100 ? -8.350 8.712 7.507 1.00 92.81 100 ILE A O 1
ATOM 823 N N . ASP A 1 101 ? -9.840 9.588 6.068 1.00 94.12 101 ASP A N 1
ATOM 824 C CA . ASP A 1 101 ? -10.840 8.531 6.220 1.00 94.12 101 ASP A CA 1
ATOM 825 C C . ASP A 1 101 ? -10.502 7.281 5.377 1.00 94.12 101 ASP A C 1
ATOM 827 O O . ASP A 1 101 ? -9.602 7.292 4.526 1.00 94.12 101 ASP A O 1
ATOM 831 N N . LEU A 1 102 ? -11.229 6.189 5.634 1.00 92.19 102 LEU A N 1
ATOM 832 C CA . LEU A 1 102 ? -11.040 4.893 4.978 1.00 92.19 102 LEU A CA 1
ATOM 833 C C . LEU A 1 102 ? -11.256 4.962 3.458 1.00 92.19 102 LEU A C 1
ATOM 835 O O . LEU A 1 102 ? -10.455 4.406 2.703 1.00 92.19 102 LEU A O 1
ATOM 839 N N . ASP A 1 103 ? -12.293 5.666 3.004 1.00 92.56 103 ASP A N 1
ATOM 840 C CA . ASP A 1 103 ? -12.630 5.769 1.582 1.00 92.56 103 ASP A CA 1
ATOM 841 C C . ASP A 1 103 ? -11.540 6.548 0.836 1.00 92.56 103 ASP A C 1
ATOM 843 O O . ASP A 1 103 ? -11.059 6.130 -0.221 1.00 92.56 103 ASP A O 1
ATOM 847 N N . SER A 1 104 ? -11.068 7.642 1.435 1.00 93.25 104 SER A N 1
ATOM 848 C CA . SER A 1 104 ? -9.940 8.439 0.957 1.00 93.25 104 SER A CA 1
ATOM 849 C C . SER A 1 104 ? -8.644 7.632 0.882 1.00 93.25 104 SER A C 1
ATOM 851 O O . SER A 1 104 ? -7.875 7.798 -0.074 1.00 93.25 104 SER A O 1
ATOM 853 N N . LEU A 1 105 ? -8.370 6.778 1.874 1.00 94.44 105 LEU A N 1
ATOM 854 C CA . LEU A 1 105 ? -7.227 5.864 1.847 1.00 94.44 105 LEU A CA 1
ATOM 855 C C . LEU A 1 105 ? -7.355 4.898 0.666 1.00 94.44 105 LEU A C 1
ATOM 857 O O . LEU A 1 105 ? -6.442 4.805 -0.158 1.00 94.44 105 LEU A O 1
ATOM 861 N N . HIS A 1 106 ? -8.491 4.210 0.560 1.00 94.06 106 HIS A N 1
ATOM 862 C CA . HIS A 1 106 ? -8.729 3.194 -0.464 1.00 94.06 106 HIS A CA 1
ATOM 863 C C . HIS A 1 106 ? -8.673 3.770 -1.869 1.00 94.06 106 HIS A C 1
ATOM 865 O O . HIS A 1 106 ? -8.012 3.193 -2.729 1.00 94.06 106 HIS A O 1
ATOM 871 N N . PHE A 1 107 ? -9.287 4.930 -2.093 1.00 93.62 107 PHE A N 1
ATOM 872 C CA . PHE A 1 107 ? -9.249 5.617 -3.379 1.00 93.62 107 PHE A CA 1
ATOM 873 C C . PHE A 1 107 ? -7.813 5.943 -3.811 1.00 93.62 107 PHE A C 1
ATOM 875 O O . PHE A 1 107 ? -7.423 5.704 -4.957 1.00 93.62 107 PHE A O 1
ATOM 882 N N . LYS A 1 108 ? -6.992 6.471 -2.894 1.00 94.88 108 LYS A N 1
ATOM 883 C CA . LYS A 1 108 ? -5.596 6.824 -3.197 1.00 94.88 108 LYS A CA 1
ATOM 884 C C . LYS A 1 108 ? -4.739 5.588 -3.454 1.00 94.88 108 LYS A C 1
ATOM 886 O O . LYS A 1 108 ? -3.923 5.608 -4.374 1.00 94.88 108 LYS A O 1
ATOM 891 N N . LEU A 1 109 ? -4.947 4.526 -2.681 1.00 92.50 109 LEU A N 1
ATOM 892 C CA . LEU A 1 109 ? -4.282 3.240 -2.868 1.00 92.50 109 LEU A CA 1
ATOM 893 C C . LEU A 1 109 ? -4.660 2.584 -4.201 1.00 92.50 109 LEU A C 1
ATOM 895 O O . LEU A 1 109 ? -3.778 2.100 -4.905 1.00 92.50 109 LEU A O 1
ATOM 899 N N . GLU A 1 110 ? -5.933 2.632 -4.591 1.00 91.56 110 GLU A N 1
ATOM 900 C CA . GLU A 1 110 ? -6.395 2.094 -5.874 1.00 91.56 110 GLU A CA 1
ATOM 901 C C . GLU A 1 110 ? -5.769 2.840 -7.048 1.00 91.56 110 GLU A C 1
ATOM 903 O O . GLU A 1 110 ? -5.236 2.238 -7.978 1.00 91.56 110 GLU A O 1
ATOM 908 N N . ARG A 1 111 ? -5.740 4.173 -6.965 1.00 90.00 111 ARG A N 1
ATOM 909 C CA . ARG A 1 111 ? -5.066 4.998 -7.967 1.00 90.00 111 ARG A CA 1
ATOM 910 C C . ARG A 1 111 ? -3.582 4.640 -8.090 1.00 90.00 111 ARG A C 1
ATOM 912 O O . ARG A 1 111 ? -3.053 4.631 -9.198 1.00 90.00 111 ARG A O 1
ATOM 919 N N . MET A 1 112 ? -2.900 4.359 -6.979 1.00 89.81 112 MET A N 1
ATOM 920 C CA . MET A 1 112 ? -1.506 3.903 -7.011 1.00 89.81 112 MET A CA 1
ATOM 921 C C . MET A 1 112 ? -1.369 2.517 -7.641 1.00 89.81 112 MET A C 1
ATOM 923 O O . MET A 1 112 ? -0.440 2.309 -8.419 1.00 89.81 112 MET A O 1
ATOM 927 N N . LEU A 1 113 ? -2.286 1.596 -7.339 1.00 87.62 113 LEU A N 1
ATOM 928 C CA . LEU A 1 113 ? -2.281 0.243 -7.887 1.00 87.62 113 LEU A CA 1
ATOM 929 C C . LEU A 1 113 ? -2.393 0.261 -9.415 1.00 87.62 113 LEU A C 1
ATOM 931 O O . LEU A 1 113 ? -1.547 -0.321 -10.087 1.00 87.62 113 LEU A O 1
ATOM 935 N N . VAL A 1 114 ? -3.346 1.030 -9.948 1.00 82.75 114 VAL A N 1
ATOM 936 C CA . VAL A 1 114 ? -3.547 1.217 -11.395 1.00 82.75 114 VAL A CA 1
ATOM 937 C C . VAL A 1 114 ? -2.284 1.754 -12.073 1.00 82.75 114 VAL A C 1
ATOM 939 O O . VAL A 1 114 ? -1.886 1.270 -13.129 1.00 82.75 114 VAL A O 1
ATOM 942 N N . LEU A 1 115 ? -1.601 2.729 -11.460 1.00 83.19 115 LEU A N 1
ATOM 943 C CA . LEU A 1 115 ? -0.346 3.262 -12.004 1.00 83.19 115 LEU A CA 1
ATOM 944 C C . LEU A 1 115 ? 0.766 2.203 -12.034 1.00 83.19 115 LEU A C 1
ATOM 946 O O . LEU A 1 115 ? 1.524 2.131 -12.999 1.00 83.19 115 LEU A O 1
ATOM 950 N N . VAL A 1 116 ? 0.871 1.383 -10.987 1.00 83.25 116 VAL A N 1
ATOM 951 C CA . VAL A 1 116 ? 1.867 0.304 -10.904 1.00 83.25 116 VAL A CA 1
ATOM 952 C C . VAL A 1 116 ? 1.581 -0.797 -11.930 1.00 83.25 116 VAL A C 1
ATOM 954 O O . VAL A 1 116 ? 2.517 -1.289 -12.558 1.00 83.25 116 VAL A O 1
ATOM 957 N N . GLU A 1 117 ? 0.313 -1.160 -12.124 1.00 78.12 117 GLU A N 1
ATOM 958 C CA . GLU A 1 117 ? -0.123 -2.148 -13.120 1.00 78.12 117 GLU A CA 1
ATOM 959 C C . GLU A 1 117 ? 0.146 -1.665 -14.550 1.00 78.12 117 GLU A C 1
ATOM 961 O O . GLU A 1 117 ? 0.801 -2.372 -15.313 1.00 78.12 117 GLU A O 1
ATOM 966 N N . HIS A 1 118 ? -0.209 -0.422 -14.886 1.00 75.56 118 HIS A N 1
ATOM 967 C CA . HIS A 1 118 ? 0.087 0.134 -16.210 1.00 75.56 118 HIS A CA 1
ATOM 968 C C . HIS A 1 118 ? 1.586 0.213 -16.518 1.00 75.56 118 HIS A C 1
ATOM 970 O O . HIS A 1 118 ? 1.995 -0.037 -17.650 1.00 75.56 118 HIS A O 1
ATOM 976 N N . ASP A 1 119 ? 2.419 0.543 -15.530 1.00 68.81 119 ASP A N 1
ATOM 977 C CA . ASP A 1 119 ? 3.873 0.546 -15.710 1.00 68.81 119 ASP A CA 1
ATOM 978 C C . ASP A 1 119 ? 4.432 -0.872 -15.949 1.00 68.81 119 ASP A C 1
ATOM 980 O O . ASP A 1 119 ? 5.399 -1.042 -16.696 1.00 68.81 119 ASP A O 1
ATOM 984 N N . SER A 1 120 ? 3.816 -1.895 -15.347 1.00 64.44 120 SER A N 1
ATOM 985 C CA . SER A 1 120 ? 4.136 -3.303 -15.606 1.00 64.44 120 SER A CA 1
ATOM 986 C C . SER A 1 120 ? 3.725 -3.720 -17.020 1.00 64.44 120 SER A C 1
ATOM 988 O O . SER A 1 120 ? 4.525 -4.319 -17.738 1.00 64.44 120 SER A O 1
ATOM 990 N N . ASP A 1 121 ? 2.515 -3.365 -17.452 1.00 63.41 121 ASP A N 1
ATOM 991 C CA . ASP A 1 121 ? 2.001 -3.709 -18.782 1.00 63.41 121 ASP A CA 1
ATOM 992 C C . ASP A 1 121 ? 2.775 -3.006 -19.895 1.00 63.41 121 ASP A C 1
ATOM 994 O O . ASP A 1 121 ? 3.115 -3.625 -20.903 1.00 63.41 121 ASP A O 1
ATOM 998 N N . PHE A 1 122 ? 3.137 -1.736 -19.695 1.00 59.84 122 PHE A N 1
ATOM 999 C CA . PHE A 1 122 ? 3.991 -1.007 -20.627 1.00 59.84 122 PHE A CA 1
ATOM 1000 C C . PHE A 1 122 ? 5.373 -1.659 -20.752 1.00 59.84 122 PHE A C 1
ATOM 1002 O O . PHE A 1 122 ? 5.857 -1.852 -21.865 1.00 59.84 122 PHE A O 1
ATOM 1009 N N . ASN A 1 123 ? 5.990 -2.067 -19.636 1.00 59.47 123 ASN A N 1
ATOM 1010 C CA . ASN A 1 123 ? 7.246 -2.819 -19.672 1.00 59.47 123 ASN A CA 1
ATOM 1011 C C . ASN A 1 123 ? 7.084 -4.166 -20.391 1.00 59.47 123 ASN A C 1
ATOM 1013 O O . ASN A 1 123 ? 7.933 -4.522 -21.207 1.00 59.47 123 ASN A O 1
ATOM 1017 N N . ASN A 1 124 ? 6.000 -4.898 -20.136 1.00 61.06 124 ASN A N 1
ATOM 1018 C CA . ASN A 1 124 ? 5.719 -6.163 -20.816 1.00 61.06 124 ASN A CA 1
ATOM 1019 C C . ASN A 1 124 ? 5.507 -5.970 -22.325 1.00 61.06 124 ASN A C 1
ATOM 1021 O O . ASN A 1 124 ? 5.988 -6.786 -23.102 1.00 61.06 124 ASN A O 1
ATOM 1025 N N . LEU A 1 125 ? 4.862 -4.885 -22.760 1.00 61.81 125 LEU A N 1
ATOM 1026 C CA . LEU A 1 125 ? 4.704 -4.544 -24.179 1.00 61.81 125 LEU A CA 1
ATOM 1027 C C . LEU A 1 125 ? 6.032 -4.136 -24.829 1.00 61.81 125 LEU A C 1
ATOM 1029 O O . LEU A 1 125 ? 6.314 -4.531 -25.960 1.00 61.81 125 LEU A O 1
ATOM 1033 N N . LEU A 1 126 ? 6.860 -3.364 -24.122 1.00 58.31 126 LEU A N 1
ATOM 1034 C CA . LEU A 1 126 ? 8.156 -2.912 -24.626 1.00 58.31 126 LEU A CA 1
ATOM 1035 C C . LEU A 1 126 ? 9.127 -4.091 -24.798 1.00 58.31 126 LEU A C 1
ATOM 1037 O O . LEU A 1 126 ? 9.805 -4.197 -25.818 1.00 58.31 126 LEU A O 1
ATOM 1041 N N . TRP A 1 127 ? 9.169 -4.992 -23.812 1.00 58.88 127 TRP A N 1
ATOM 1042 C CA . TRP A 1 127 ? 10.090 -6.128 -23.804 1.00 58.88 127 TRP A CA 1
ATOM 1043 C C . TRP A 1 127 ? 9.534 -7.372 -24.509 1.00 58.88 127 TRP A C 1
ATOM 1045 O O . TRP A 1 127 ? 10.304 -8.083 -25.153 1.00 58.88 127 TRP A O 1
ATOM 1055 N N . GLY A 1 128 ? 8.222 -7.612 -24.469 1.00 57.34 128 GLY A N 1
ATOM 1056 C CA . GLY A 1 128 ? 7.565 -8.711 -25.187 1.00 57.34 128 GLY A CA 1
ATOM 1057 C C . GLY A 1 128 ? 7.756 -8.597 -26.699 1.00 57.34 128 GLY A C 1
ATOM 1058 O O . GLY A 1 128 ? 8.205 -9.545 -27.335 1.00 57.34 128 GLY A O 1
ATOM 1059 N N . ASN A 1 129 ? 7.587 -7.391 -27.249 1.00 53.00 129 ASN A N 1
ATOM 1060 C CA . ASN A 1 129 ? 7.839 -7.125 -28.671 1.00 53.00 129 ASN A CA 1
ATOM 1061 C C . ASN A 1 129 ? 9.333 -7.095 -29.039 1.00 53.00 129 ASN A C 1
ATOM 1063 O O . ASN A 1 129 ? 9.689 -7.197 -30.214 1.00 53.00 129 ASN A O 1
ATOM 1067 N N . SER A 1 130 ? 10.227 -6.926 -28.060 1.00 51.25 130 SER A N 1
ATOM 1068 C CA . SER A 1 130 ? 11.672 -6.930 -28.312 1.00 51.25 130 SER A CA 1
ATOM 1069 C C . SER A 1 130 ? 12.248 -8.342 -28.455 1.00 51.25 130 SER A C 1
ATOM 1071 O O . SER A 1 130 ? 13.234 -8.509 -29.158 1.00 51.25 130 SER A O 1
ATOM 1073 N N . ILE A 1 131 ? 11.630 -9.366 -27.853 1.00 50.62 131 ILE A N 1
ATOM 1074 C CA . ILE A 1 131 ? 12.108 -10.756 -27.959 1.00 50.62 131 ILE A CA 1
ATOM 1075 C C . ILE A 1 131 ? 11.626 -11.401 -29.267 1.00 50.62 131 ILE A C 1
ATOM 1077 O O . ILE A 1 131 ? 12.390 -12.121 -29.905 1.00 50.62 131 ILE A O 1
ATOM 1081 N N . GLU A 1 132 ? 10.412 -11.084 -29.728 1.00 50.84 132 GLU A N 1
ATOM 1082 C CA . GLU A 1 132 ? 9.879 -11.626 -30.988 1.00 50.84 132 GLU A CA 1
ATOM 1083 C C . GLU A 1 132 ? 10.610 -11.094 -32.236 1.00 50.84 132 GLU A C 1
ATOM 1085 O O . GLU A 1 132 ? 10.708 -11.797 -33.238 1.00 50.84 132 GLU A O 1
ATOM 1090 N N . ASN A 1 133 ? 11.219 -9.905 -32.167 1.00 48.00 133 ASN A N 1
ATOM 1091 C CA . ASN A 1 133 ? 11.945 -9.310 -33.297 1.00 48.00 133 ASN A CA 1
ATOM 1092 C C . ASN A 1 133 ? 13.434 -9.696 -33.394 1.00 48.00 133 ASN A C 1
ATOM 1094 O O . ASN A 1 133 ? 14.084 -9.333 -34.371 1.00 48.00 133 ASN A O 1
ATOM 1098 N N . PHE A 1 134 ? 13.984 -10.451 -32.433 1.00 46.91 134 PHE A N 1
ATOM 1099 C CA . PHE A 1 134 ? 15.341 -11.021 -32.534 1.00 46.91 134 PHE A CA 1
ATOM 1100 C C . PHE A 1 134 ? 15.356 -12.497 -32.971 1.00 46.91 134 PHE A C 1
ATOM 1102 O O . PHE A 1 134 ? 16.429 -13.071 -33.138 1.00 46.91 134 PHE A O 1
ATOM 1109 N N . GLY A 1 135 ? 14.186 -13.104 -33.209 1.00 45.44 135 GLY A N 1
ATOM 1110 C CA . GLY A 1 135 ? 14.043 -14.449 -33.784 1.00 45.44 135 GLY A CA 1
ATOM 1111 C C . GLY A 1 135 ? 13.989 -14.484 -35.318 1.00 45.44 135 GLY A C 1
ATOM 1112 O O . GLY A 1 135 ? 13.620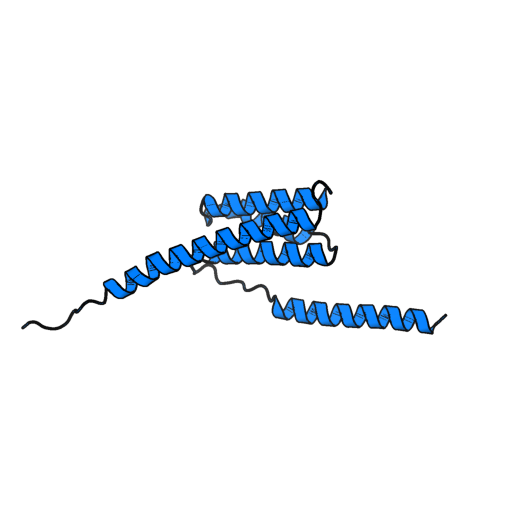 -15.507 -35.887 1.00 45.44 135 GLY A O 1
ATOM 1113 N N . GLY A 1 136 ? 14.310 -13.376 -35.994 1.00 44.53 136 GLY A N 1
ATOM 1114 C CA . GLY A 1 136 ? 14.348 -13.302 -37.452 1.00 44.53 136 GLY A CA 1
ATOM 1115 C C . GLY A 1 136 ? 15.541 -14.063 -38.033 1.00 44.53 136 GLY A C 1
ATOM 1116 O O . GLY A 1 136 ? 16.636 -13.518 -38.097 1.00 44.53 136 GLY A O 1
ATOM 1117 N N . ASN A 1 137 ? 15.288 -15.304 -38.457 1.00 48.44 137 ASN A N 1
ATOM 1118 C CA . ASN A 1 137 ? 16.038 -16.108 -39.429 1.00 48.44 137 ASN A CA 1
ATOM 1119 C C . ASN A 1 137 ? 17.574 -16.061 -39.334 1.00 48.44 137 ASN A C 1
ATOM 1121 O O . ASN A 1 137 ? 18.245 -15.389 -40.115 1.00 48.44 137 ASN A O 1
ATOM 1125 N N . LEU A 1 138 ? 18.134 -16.903 -38.464 1.00 48.03 138 LEU A N 1
ATOM 1126 C CA . LEU A 1 138 ? 19.400 -17.574 -38.765 1.00 48.03 138 LEU A CA 1
ATOM 1127 C C . LEU A 1 138 ? 19.080 -18.936 -39.378 1.00 48.03 138 LEU A C 1
ATOM 1129 O O . LEU A 1 138 ? 19.248 -19.955 -38.726 1.00 48.03 138 LEU A O 1
ATOM 1133 N N . ASP A 1 139 ? 18.552 -18.932 -40.596 1.00 54.41 139 ASP A N 1
ATOM 1134 C CA . ASP A 1 139 ? 18.786 -20.014 -41.545 1.00 54.41 139 ASP A CA 1
ATOM 1135 C C . ASP A 1 139 ? 18.431 -19.543 -42.959 1.00 54.41 139 ASP A C 1
ATOM 1137 O O . ASP A 1 139 ? 17.500 -18.766 -43.164 1.00 54.41 139 ASP A O 1
ATOM 1141 N N . GLU A 1 140 ? 19.214 -20.060 -43.904 1.00 49.34 140 GLU A N 1
ATOM 1142 C CA . GLU A 1 140 ? 19.098 -19.954 -45.364 1.00 49.34 140 GLU A CA 1
ATOM 1143 C C . GLU A 1 140 ? 19.810 -18.772 -46.050 1.00 49.34 140 GLU A C 1
ATOM 1145 O O . GLU A 1 140 ? 19.217 -17.827 -46.567 1.00 49.34 140 GLU A O 1
ATOM 1150 N N . SER A 1 141 ? 21.130 -18.900 -46.205 1.00 44.69 141 SER A N 1
ATOM 1151 C CA . SER A 1 141 ? 21.706 -18.960 -47.561 1.00 44.69 141 SER A CA 1
ATOM 1152 C C . SER A 1 141 ? 23.111 -19.575 -47.561 1.00 44.69 141 SER A C 1
ATOM 1154 O O . SER A 1 141 ? 23.994 -19.166 -46.812 1.00 44.69 141 SER A O 1
ATOM 1156 N N . THR A 1 142 ? 23.228 -20.599 -48.409 1.00 42.28 142 THR A N 1
ATOM 1157 C CA . THR A 1 142 ? 24.415 -21.206 -49.043 1.00 42.28 142 THR A CA 1
ATOM 1158 C C . THR A 1 142 ? 25.598 -20.288 -49.298 1.00 42.28 142 THR A C 1
ATOM 1160 O O . THR A 1 142 ? 25.352 -19.161 -49.784 1.00 42.28 142 THR A O 1
#

Organism: NCBI:txid2583219

pLDDT: mean 71.39, std 18.94, range [37.0, 94.88]

Secondary structure (DSSP, 8-state):
-HHHHHHHHHHHHHHHHHHHHHHHHT------TTSTTHHHHHHHHHHHHHHHHHHTT---HHHHHHHHHHHHTGGGS-HHHHHHHHHHHHHHHHHHTTSS-HHHHHHHHHHHHHHHHHHHHHHHHHHHHHHHTT-S------

Sequence (142 aa):
MLKGIVSIILFYCTSMKEINNIRERYLFVFLSYASKNAPLLQIQSMIKMIKLYSSYGKPLDEITDKLNLLLEDSYMLNKKDIQRLQSINVLTQRYENNGIDLDSLHFKLERMLVLVEHDSDFNNLLWGNSIENFGGNLDEST

Radius of gyration: 21.26 Å; chains: 1; bounding box: 53×34×78 Å